Protein AF-A0AAV4RVF7-F1 (afdb_monomer)

Nearest PDB structures (foldseek):
  4u7m-assembly1_A  TM=8.061E-01  e=1.085E-16  Homo sapiens
  2v5t-assembly1_A  TM=8.898E-01  e=2.493E-14  Homo sapiens
  3b43-assembly1_A  TM=7.947E-01  e=1.188E-13  Oryctolagus cuniculus
  2rik-assembly1_A  TM=6.953E-01  e=3.092E-14  Oryctolagus cuniculus
  2rjm-assembly1_A  TM=6.871E-01  e=1.066E-13  Oryctolagus cuniculus

InterPro domains:
  IPR003598 Immunoglobulin subtype 2 [SM00408] (1-68)
  IPR003598 Immunoglobulin subtype 2 [SM00408] (95-160)
  IPR003599 Immunoglobulin domain subtype [SM00409] (1-79)
  IPR003599 Immunoglobulin domain subtype [SM00409] (89-171)
  IPR007110 Immunoglobulin-like domain [PS50835] (1-77)
  IPR007110 Immunoglobulin-like domain [PS50835] (82-169)
  IPR013098 Immunoglobulin I-set [PF07679] (7-74)
  IPR013098 Immunoglobulin I-set [PF07679] (88-170)
  IPR013783 Immunoglobulin-like fold [G3DSA:2.60.40.10] (1-76)
  IPR013783 Immunoglobulin-like fold [G3DSA:2.60.40.10] (77-172)
  IPR036179 Immunoglobulin-like domain superfamily [SSF48726] (5-83)
  IPR036179 Immunoglobulin-like domain superfamily [SSF48726] (80-171)

pLDDT: mean 94.03, std 5.1, range [58.5, 98.31]

Organism: Caerostris extrusa (NCBI:txid172846)

Structure (mmCIF, N/CA/C/O backbone):
data_AF-A0AAV4RVF7-F1
#
_entry.id   AF-A0AAV4RVF7-F1
#
loop_
_atom_site.group_PDB
_atom_site.id
_atom_site.type_symbol
_atom_site.label_atom_id
_atom_site.label_alt_id
_atom_site.label_comp_id
_atom_site.label_asym_id
_atom_site.label_entity_id
_atom_site.label_seq_id
_atom_site.pdbx_PDB_ins_code
_atom_site.Cartn_x
_atom_site.Cartn_y
_atom_site.Cartn_z
_atom_site.occupancy
_atom_site.B_iso_or_equiv
_atom_site.auth_seq_id
_atom_site.auth_comp_id
_atom_site.auth_asym_id
_atom_site.auth_atom_id
_atom_site.pdbx_PDB_model_num
ATOM 1 N N . MET A 1 1 ? 1.299 -3.721 -6.403 1.00 89.19 1 MET A N 1
ATOM 2 C CA . MET A 1 1 ? 0.971 -4.217 -5.053 1.00 89.19 1 MET A CA 1
ATOM 3 C C . MET A 1 1 ? 2.237 -4.761 -4.432 1.00 89.19 1 MET A C 1
ATOM 5 O O . MET A 1 1 ? 3.053 -5.315 -5.161 1.00 89.19 1 MET A O 1
ATOM 9 N N . GLU A 1 2 ? 2.414 -4.567 -3.134 1.00 92.75 2 GLU A N 1
ATOM 10 C CA . GLU A 1 2 ? 3.537 -5.105 -2.368 1.00 92.75 2 GLU A CA 1
ATOM 11 C C . GLU A 1 2 ? 3.635 -6.631 -2.501 1.00 92.75 2 GLU A C 1
ATOM 13 O O . GLU A 1 2 ? 2.628 -7.317 -2.646 1.00 92.75 2 GLU A O 1
ATOM 18 N N . ASN A 1 3 ? 4.855 -7.162 -2.498 1.00 91.94 3 ASN A N 1
ATOM 19 C CA . ASN A 1 3 ? 5.214 -8.570 -2.688 1.00 91.94 3 ASN A CA 1
ATOM 20 C C . ASN A 1 3 ? 4.869 -9.178 -4.060 1.00 91.94 3 ASN A C 1
ATOM 22 O O . ASN A 1 3 ? 5.344 -10.273 -4.364 1.00 91.94 3 ASN A O 1
ATOM 26 N N . PHE A 1 4 ? 4.137 -8.465 -4.924 1.00 93.25 4 PHE A N 1
ATOM 27 C CA . PHE A 1 4 ? 3.866 -8.879 -6.302 1.00 93.25 4 PHE A CA 1
ATOM 28 C C . PHE A 1 4 ? 4.920 -8.347 -7.280 1.00 93.25 4 PHE A C 1
ATOM 30 O O . PHE A 1 4 ? 5.458 -7.254 -7.074 1.00 93.25 4 PHE A O 1
ATOM 37 N N . PRO A 1 5 ? 5.203 -9.075 -8.372 1.00 95.81 5 PRO A N 1
ATOM 38 C CA . PRO A 1 5 ? 6.102 -8.582 -9.395 1.00 95.81 5 PRO A CA 1
ATOM 39 C C . PRO A 1 5 ? 5.462 -7.467 -10.227 1.00 95.81 5 PRO A C 1
ATOM 41 O O . PRO A 1 5 ? 4.249 -7.448 -10.446 1.00 95.81 5 PRO A O 1
ATOM 44 N N . PHE A 1 6 ? 6.290 -6.574 -10.769 1.00 96.62 6 PHE A N 1
ATOM 45 C CA . PHE A 1 6 ? 5.878 -5.660 -11.836 1.00 96.62 6 PHE A CA 1
ATOM 46 C C . PHE A 1 6 ? 6.917 -5.604 -12.952 1.00 96.62 6 PHE A C 1
ATOM 48 O O . PHE A 1 6 ? 8.107 -5.844 -12.742 1.00 96.62 6 PHE A O 1
ATOM 55 N N . VAL A 1 7 ? 6.445 -5.282 -14.156 1.00 97.44 7 VAL A N 1
ATOM 56 C CA . VAL A 1 7 ? 7.244 -5.301 -15.382 1.00 97.44 7 VAL A CA 1
ATOM 57 C C . VAL A 1 7 ? 7.108 -3.973 -16.105 1.00 97.44 7 VAL A C 1
ATOM 59 O O . VAL A 1 7 ? 5.997 -3.513 -16.363 1.00 97.44 7 VAL A O 1
ATOM 62 N N . LEU A 1 8 ? 8.244 -3.404 -16.496 1.00 98.00 8 LEU A N 1
ATOM 63 C CA . LEU A 1 8 ? 8.335 -2.223 -17.342 1.00 98.00 8 LEU A CA 1
ATOM 64 C C . LEU A 1 8 ? 8.965 -2.60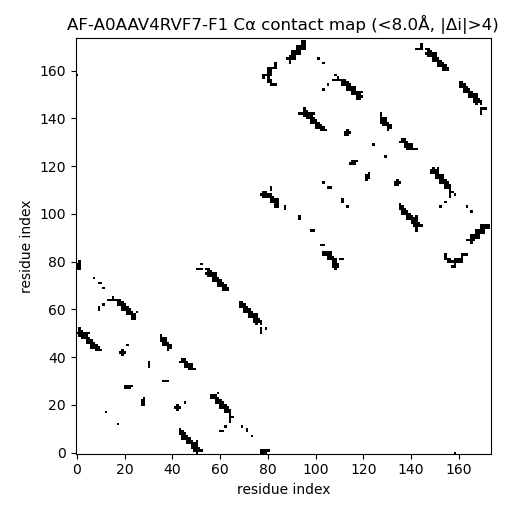2 -18.679 1.00 98.00 8 LEU A C 1
ATOM 66 O O . LEU A 1 8 ? 9.977 -3.305 -18.735 1.00 98.00 8 LEU A O 1
ATOM 70 N N . ILE A 1 9 ? 8.359 -2.125 -19.764 1.00 97.88 9 ILE A N 1
ATOM 71 C CA . ILE A 1 9 ? 8.803 -2.404 -21.130 1.00 97.88 9 ILE A CA 1
ATOM 72 C C . ILE A 1 9 ? 9.187 -1.085 -21.784 1.00 97.88 9 ILE A C 1
ATOM 74 O O . ILE A 1 9 ? 8.350 -0.197 -21.944 1.00 97.88 9 ILE A O 1
ATOM 78 N N . CYS A 1 10 ? 10.449 -0.965 -22.186 1.00 97.12 10 CYS A N 1
ATOM 79 C CA . CYS A 1 10 ? 10.918 0.183 -22.941 1.00 97.12 10 CYS A CA 1
ATOM 80 C C . CYS A 1 10 ? 10.391 0.105 -24.387 1.00 97.12 10 CYS A C 1
ATOM 82 O O . CYS A 1 10 ? 10.733 -0.838 -25.103 1.00 97.12 10 CYS A O 1
ATOM 84 N N . PRO A 1 11 ? 9.576 1.071 -24.852 1.00 96.69 11 PRO A N 1
ATOM 85 C CA . PRO A 1 11 ? 8.836 0.936 -26.110 1.00 96.69 11 PRO A CA 1
ATOM 86 C C . PRO A 1 11 ? 9.676 1.239 -27.360 1.00 96.69 11 PRO A C 1
ATOM 88 O O . PRO A 1 11 ? 9.184 1.129 -28.481 1.00 96.69 11 PRO A O 1
ATOM 91 N N . PHE A 1 12 ? 10.929 1.667 -27.196 1.00 95.94 12 PHE A N 1
ATOM 92 C CA . PHE A 1 12 ? 11.737 2.150 -28.310 1.00 95.94 12 PHE A CA 1
ATOM 93 C C . PHE A 1 12 ? 12.342 1.016 -29.139 1.00 95.94 12 PHE A C 1
ATOM 95 O O . PHE A 1 12 ? 12.794 -0.012 -28.630 1.00 95.94 12 PHE A O 1
ATOM 102 N N . SER A 1 13 ? 12.395 1.251 -30.446 1.00 92.12 13 SER A N 1
ATOM 103 C CA . SER A 1 13 ? 13.122 0.440 -31.419 1.00 92.12 13 SER A CA 1
ATOM 104 C C . SER A 1 13 ? 13.816 1.387 -32.396 1.00 92.12 13 SER A C 1
ATOM 106 O O . SER A 1 13 ? 13.211 2.365 -32.825 1.00 92.12 13 SER A O 1
ATOM 108 N N . ALA A 1 14 ? 15.082 1.124 -32.715 1.00 90.69 14 ALA A N 1
ATOM 109 C CA . ALA A 1 14 ? 15.885 1.953 -33.612 1.00 90.69 14 ALA A CA 1
ATOM 110 C C . ALA A 1 14 ? 16.908 1.093 -34.371 1.00 90.69 14 ALA A C 1
ATOM 112 O O . ALA A 1 14 ? 17.213 -0.023 -33.944 1.00 90.69 14 ALA A O 1
ATOM 113 N N . TYR A 1 15 ? 17.426 1.622 -35.483 1.00 90.94 15 TYR A N 1
ATOM 114 C CA . TYR A 1 15 ? 18.530 1.034 -36.244 1.00 90.94 15 TYR A CA 1
ATOM 115 C C . TYR A 1 15 ? 19.723 2.009 -36.284 1.00 90.94 15 TYR A C 1
ATOM 117 O O . TYR A 1 15 ? 19.497 3.189 -36.562 1.00 90.94 15 TYR A O 1
ATOM 125 N N . PRO A 1 16 ? 20.964 1.550 -36.034 1.00 94.12 16 PRO A N 1
ATOM 126 C CA . PRO A 1 16 ? 21.324 0.245 -35.467 1.00 94.12 16 PRO A CA 1
ATOM 127 C C . PRO A 1 16 ? 20.682 0.006 -34.094 1.00 94.12 16 PRO A C 1
ATOM 129 O O . PRO A 1 16 ? 20.262 0.964 -33.438 1.00 94.12 16 PRO A O 1
ATOM 132 N N . THR A 1 17 ? 20.585 -1.261 -33.675 1.00 92.31 17 THR A N 1
ATOM 133 C CA . THR A 1 17 ? 19.950 -1.648 -32.405 1.00 92.31 17 THR A CA 1
ATOM 134 C C . THR A 1 17 ? 20.506 -0.809 -31.251 1.00 92.31 17 THR A C 1
ATOM 136 O O . THR A 1 17 ? 21.719 -0.829 -31.027 1.00 92.31 17 THR A O 1
ATOM 139 N N . PRO A 1 18 ? 19.659 -0.061 -30.522 1.00 95.50 18 PRO A N 1
ATOM 140 C CA . PRO A 1 18 ? 20.133 0.798 -29.453 1.00 95.50 18 PRO A CA 1
ATOM 141 C C . PRO A 1 18 ? 20.530 -0.015 -28.224 1.00 95.50 18 PRO A C 1
ATOM 143 O O . PRO A 1 18 ? 20.007 -1.102 -27.975 1.00 95.50 18 PRO A O 1
ATOM 146 N N . GLN A 1 19 ? 21.424 0.555 -27.424 1.00 95.69 19 GLN A N 1
ATOM 147 C CA . GLN A 1 19 ? 21.682 0.091 -26.068 1.00 95.69 19 GLN A CA 1
ATOM 148 C C . GLN A 1 19 ? 20.623 0.658 -25.123 1.00 95.69 19 GLN A C 1
ATOM 150 O O . GLN A 1 19 ? 20.263 1.835 -25.222 1.00 95.69 19 GLN A O 1
ATOM 155 N N . PHE A 1 20 ? 20.137 -0.184 -24.212 1.00 96.50 20 PHE A N 1
ATOM 156 C CA . PHE A 1 20 ? 19.137 0.189 -23.218 1.00 96.50 20 PHE A CA 1
ATOM 157 C C . PHE A 1 20 ? 19.768 0.359 -21.841 1.00 96.50 20 PHE A C 1
ATOM 159 O O . PHE A 1 20 ? 20.473 -0.526 -21.358 1.00 96.50 20 PHE A O 1
ATOM 166 N N . THR A 1 21 ? 19.443 1.472 -21.191 1.00 96.38 21 THR A N 1
ATOM 167 C CA . THR A 1 21 ? 19.839 1.771 -19.813 1.00 96.38 21 THR A CA 1
ATOM 168 C C . THR A 1 21 ? 18.599 2.101 -19.000 1.00 96.38 21 THR A C 1
ATOM 170 O O . THR A 1 21 ? 17.755 2.881 -19.440 1.00 96.38 21 THR A O 1
ATOM 173 N N . TRP A 1 22 ? 18.501 1.541 -17.797 1.00 97.56 22 TRP A N 1
ATOM 174 C CA . TRP A 1 22 ? 17.448 1.868 -16.841 1.00 97.56 22 TRP A CA 1
ATOM 175 C C . TRP A 1 22 ? 17.993 2.731 -15.710 1.00 97.56 22 TRP A C 1
ATOM 177 O O . TRP A 1 22 ? 19.096 2.502 -15.213 1.00 97.56 22 TRP A O 1
ATOM 187 N N . MET A 1 23 ? 17.200 3.707 -15.282 1.00 97.06 23 MET A N 1
ATOM 188 C CA . MET A 1 23 ? 17.470 4.530 -14.107 1.00 97.06 23 MET A CA 1
ATOM 189 C C . MET A 1 23 ? 16.285 4.483 -13.145 1.00 97.06 23 MET A C 1
ATOM 191 O O . MET A 1 23 ? 15.145 4.397 -13.598 1.00 97.06 23 MET A O 1
ATOM 195 N N . LYS A 1 24 ? 16.554 4.595 -11.843 1.00 95.88 24 LYS A N 1
ATOM 196 C CA . LYS A 1 24 ? 15.571 4.856 -10.783 1.00 95.88 24 LYS A CA 1
ATOM 197 C C . LYS A 1 24 ? 15.972 6.142 -10.082 1.00 95.88 24 LYS A C 1
ATOM 199 O O . LYS A 1 24 ? 17.119 6.265 -9.663 1.00 95.88 24 LYS A O 1
ATOM 204 N N . GLU A 1 25 ? 15.058 7.104 -10.003 1.00 95.94 25 GLU A N 1
ATOM 205 C CA . GLU A 1 25 ? 15.316 8.417 -9.386 1.00 95.94 25 GLU A CA 1
ATOM 206 C C . GLU A 1 25 ? 16.597 9.097 -9.913 1.00 95.94 25 GLU A C 1
ATOM 208 O O . GLU A 1 25 ? 17.400 9.662 -9.175 1.00 95.94 25 GLU A O 1
ATOM 213 N N . GLY A 1 26 ? 16.827 8.986 -11.226 1.00 95.00 26 GLY A N 1
ATOM 214 C CA . GLY A 1 26 ? 17.995 9.562 -11.902 1.00 95.00 26 GLY A CA 1
ATOM 215 C C . GLY A 1 26 ? 19.312 8.797 -11.717 1.00 95.00 26 GLY A C 1
ATOM 216 O O . GLY A 1 26 ? 20.295 9.145 -12.367 1.00 95.00 26 GLY A O 1
ATOM 217 N N . GLN A 1 27 ? 19.346 7.743 -10.899 1.00 94.88 27 GLN A N 1
ATOM 218 C CA . GLN A 1 27 ? 20.520 6.887 -10.728 1.00 94.88 27 GLN A CA 1
ATOM 219 C C . GLN A 1 27 ? 20.417 5.642 -11.605 1.00 94.88 27 GLN A C 1
ATOM 221 O O . GLN A 1 27 ? 19.356 5.025 -11.698 1.00 94.88 27 GLN A O 1
ATOM 226 N N . ILE A 1 28 ? 21.520 5.253 -12.248 1.00 93.75 28 ILE A N 1
ATOM 227 C CA . ILE A 1 28 ? 21.562 4.044 -13.079 1.00 93.75 28 ILE A CA 1
ATOM 228 C C . ILE A 1 28 ? 21.276 2.822 -12.204 1.00 93.75 28 ILE A C 1
ATOM 230 O O . ILE A 1 28 ? 21.954 2.583 -11.205 1.00 93.75 28 ILE A O 1
ATOM 234 N N . LEU A 1 29 ? 20.287 2.028 -12.609 1.00 92.06 29 LEU A N 1
ATOM 235 C CA . LEU A 1 29 ? 19.967 0.771 -11.951 1.00 92.06 29 LEU A CA 1
ATOM 236 C C . LEU A 1 29 ? 21.003 -0.281 -12.327 1.00 92.06 29 LEU A C 1
ATOM 238 O O . LEU A 1 29 ? 21.070 -0.731 -13.471 1.00 92.06 29 LEU A O 1
ATOM 242 N N . ASN A 1 30 ? 21.785 -0.712 -11.343 1.00 86.56 30 ASN A N 1
ATOM 243 C CA . ASN A 1 30 ? 22.696 -1.830 -11.508 1.00 86.56 30 ASN A CA 1
ATOM 244 C C . ASN A 1 30 ? 22.008 -3.137 -11.083 1.00 86.56 30 ASN A C 1
ATOM 246 O O . ASN A 1 30 ? 22.004 -3.508 -9.910 1.00 86.56 30 ASN A O 1
ATOM 250 N N . ALA A 1 31 ? 21.428 -3.845 -12.054 1.00 83.69 31 ALA A N 1
ATOM 251 C CA . ALA A 1 31 ? 20.754 -5.122 -11.812 1.00 83.69 31 ALA A CA 1
ATOM 252 C C . ALA A 1 31 ? 21.705 -6.243 -11.340 1.00 83.69 31 ALA A C 1
ATOM 254 O O . ALA A 1 31 ? 21.242 -7.225 -10.778 1.00 83.69 31 ALA A O 1
ATOM 255 N N . ALA A 1 32 ? 23.028 -6.110 -11.513 1.00 81.56 32 ALA A N 1
ATOM 256 C CA . ALA A 1 32 ? 23.980 -7.124 -11.047 1.00 81.56 32 ALA A CA 1
ATOM 257 C C . ALA A 1 32 ? 24.131 -7.150 -9.515 1.00 81.56 32 ALA A C 1
ATOM 259 O O . ALA A 1 32 ? 24.515 -8.173 -8.956 1.00 81.56 32 ALA A O 1
ATOM 260 N N . ILE A 1 33 ? 23.838 -6.033 -8.843 1.00 84.06 33 ILE A N 1
ATOM 261 C CA . ILE A 1 33 ? 23.924 -5.906 -7.379 1.00 84.06 33 ILE A CA 1
ATOM 262 C C . ILE A 1 33 ? 22.551 -5.854 -6.706 1.00 84.06 33 ILE A C 1
ATOM 264 O O . ILE A 1 33 ? 22.474 -5.944 -5.485 1.00 84.06 33 ILE A O 1
ATOM 268 N N . ASN A 1 34 ? 21.472 -5.702 -7.480 1.00 84.31 34 ASN A N 1
ATOM 269 C CA . ASN A 1 34 ? 20.113 -5.697 -6.957 1.00 84.31 34 ASN A CA 1
ATOM 270 C C . ASN A 1 34 ? 19.445 -7.061 -7.223 1.00 84.31 34 ASN A C 1
ATOM 272 O O . ASN A 1 34 ? 19.024 -7.310 -8.352 1.00 84.31 34 ASN A O 1
ATOM 276 N N . PRO A 1 35 ? 19.302 -7.934 -6.207 1.00 86.69 35 PRO A N 1
ATOM 277 C CA . PRO A 1 35 ? 18.774 -9.287 -6.394 1.00 86.69 35 PRO A CA 1
ATOM 278 C C . PRO A 1 35 ? 17.288 -9.324 -6.789 1.00 86.69 35 PRO A C 1
ATOM 280 O O . PRO A 1 35 ? 16.806 -10.348 -7.278 1.00 86.69 35 PRO A O 1
ATOM 283 N N . TYR A 1 36 ? 16.554 -8.225 -6.595 1.00 89.38 36 TYR A N 1
ATOM 284 C CA . TYR A 1 36 ? 15.123 -8.136 -6.883 1.00 89.38 36 TYR A CA 1
ATOM 285 C C . TYR A 1 36 ? 14.822 -7.693 -8.315 1.00 89.38 36 TYR A C 1
ATOM 287 O O . TYR A 1 36 ? 13.699 -7.900 -8.781 1.00 89.38 36 TYR A O 1
ATOM 295 N N . VAL A 1 37 ? 15.804 -7.109 -9.010 1.00 93.69 37 VAL A N 1
ATOM 296 C CA . VAL A 1 37 ? 15.649 -6.541 -10.352 1.00 93.69 37 VAL A CA 1
ATOM 297 C C . VAL A 1 37 ? 16.279 -7.465 -11.385 1.00 93.69 37 VAL A C 1
ATOM 299 O O . VAL A 1 37 ? 17.459 -7.791 -11.315 1.00 93.69 37 VAL A O 1
ATOM 302 N N . VAL A 1 38 ? 15.509 -7.840 -12.402 1.00 94.81 38 VAL A N 1
ATOM 303 C CA . VAL A 1 38 ? 15.997 -8.608 -13.547 1.00 94.81 38 VAL A CA 1
ATOM 304 C C . VAL A 1 38 ? 15.759 -7.814 -14.821 1.00 94.81 38 VAL A C 1
ATOM 306 O O . VAL A 1 38 ? 14.650 -7.356 -15.088 1.00 94.81 38 VAL A O 1
ATOM 309 N N . ILE A 1 39 ? 16.810 -7.668 -15.626 1.00 95.69 39 ILE A N 1
ATOM 310 C CA . ILE A 1 39 ? 16.738 -7.024 -16.936 1.00 95.69 39 ILE A CA 1
ATOM 311 C C . ILE A 1 39 ? 16.910 -8.094 -18.016 1.00 95.69 39 ILE A C 1
ATOM 313 O O . ILE A 1 39 ? 17.881 -8.847 -18.011 1.00 95.69 39 ILE A O 1
ATOM 317 N N . THR A 1 40 ? 15.951 -8.172 -18.934 1.00 95.25 40 THR A N 1
ATOM 318 C CA . THR A 1 40 ? 15.894 -9.166 -20.018 1.00 95.25 40 THR A CA 1
ATOM 319 C C . THR A 1 40 ? 15.567 -8.492 -21.354 1.00 95.25 40 THR A C 1
ATOM 321 O O . THR A 1 40 ? 15.530 -7.263 -21.446 1.00 95.25 40 THR A O 1
ATOM 324 N N . ASP A 1 41 ? 15.377 -9.287 -22.412 1.00 94.62 41 ASP A N 1
ATOM 325 C CA . ASP A 1 41 ? 15.024 -8.807 -23.757 1.00 94.62 41 ASP A CA 1
ATOM 326 C C . ASP A 1 41 ? 16.016 -7.759 -24.301 1.00 94.62 41 ASP A C 1
ATOM 328 O O . ASP A 1 41 ? 15.659 -6.652 -24.701 1.00 94.62 41 ASP A O 1
ATOM 332 N N . GLY A 1 42 ? 17.315 -8.065 -24.189 1.00 92.31 42 GLY A N 1
ATOM 333 C CA . GLY A 1 42 ? 18.385 -7.160 -24.625 1.00 92.31 42 GLY A CA 1
ATOM 334 C C . GLY A 1 42 ? 18.410 -5.811 -23.894 1.00 92.31 42 GLY A C 1
ATOM 335 O O . GLY A 1 42 ? 18.949 -4.844 -24.425 1.00 92.31 42 GLY A O 1
ATOM 336 N N . GLY A 1 43 ? 17.808 -5.724 -22.703 1.00 94.25 43 GLY A N 1
ATOM 337 C CA . GLY A 1 43 ? 17.713 -4.495 -21.916 1.00 94.25 43 GLY A CA 1
ATOM 338 C C . GLY A 1 43 ? 16.349 -3.803 -21.975 1.00 94.25 43 GLY A C 1
ATOM 339 O O . GLY A 1 43 ? 16.105 -2.874 -21.206 1.00 94.25 43 GLY A O 1
ATOM 340 N N . LYS A 1 44 ? 15.432 -4.252 -22.842 1.00 95.62 44 LYS A N 1
ATOM 341 C CA . LYS A 1 44 ? 14.111 -3.626 -23.012 1.00 95.62 44 LYS A CA 1
ATOM 342 C C . LYS A 1 44 ? 13.139 -3.914 -21.880 1.00 95.62 44 LYS A C 1
ATOM 344 O O . LYS A 1 44 ? 12.238 -3.108 -21.650 1.00 95.62 44 LYS A O 1
ATOM 349 N N . ARG A 1 45 ? 13.293 -5.045 -21.196 1.00 97.00 45 ARG A N 1
ATOM 350 C CA . ARG A 1 45 ? 12.372 -5.488 -20.151 1.00 97.00 45 ARG A CA 1
ATOM 351 C C . ARG A 1 45 ? 13.048 -5.401 -18.794 1.00 97.00 45 ARG A C 1
ATOM 353 O O . ARG A 1 45 ? 14.039 -6.089 -18.569 1.00 97.00 45 ARG A O 1
ATOM 360 N N . LEU A 1 46 ? 12.481 -4.601 -17.898 1.00 97.44 46 LEU A N 1
ATOM 361 C CA . LEU A 1 46 ? 12.846 -4.563 -16.486 1.00 97.44 46 LEU A CA 1
ATOM 362 C C . LEU A 1 46 ? 11.730 -5.209 -15.674 1.00 97.44 46 LEU A C 1
ATOM 364 O O . LEU A 1 46 ? 10.565 -4.852 -15.822 1.00 97.44 46 LEU A O 1
ATOM 368 N N . GLU A 1 47 ? 12.089 -6.144 -14.810 1.00 97.06 47 GLU A N 1
ATOM 369 C CA . GLU A 1 47 ? 11.166 -6.836 -13.922 1.00 97.06 47 GLU A CA 1
ATOM 370 C C . GLU A 1 47 ? 11.660 -6.742 -12.482 1.00 97.06 47 GLU A C 1
ATOM 372 O O . GLU A 1 47 ? 12.822 -7.032 -12.200 1.00 97.06 47 GLU A O 1
ATOM 377 N N . VAL A 1 48 ? 10.773 -6.346 -11.575 1.00 96.31 48 VAL A N 1
ATOM 378 C CA . VAL A 1 48 ? 10.999 -6.422 -10.129 1.00 96.31 48 VAL A CA 1
ATOM 379 C C . VAL A 1 48 ? 10.171 -7.584 -9.611 1.00 96.31 48 VAL A C 1
ATOM 381 O O . VAL A 1 48 ? 8.959 -7.569 -9.789 1.00 96.31 48 VAL A O 1
ATOM 384 N N . LYS A 1 49 ? 10.804 -8.598 -9.009 1.00 93.50 49 LYS A N 1
ATOM 385 C CA . LYS A 1 49 ? 10.134 -9.862 -8.630 1.00 93.50 49 LYS A CA 1
ATOM 386 C C . LYS A 1 49 ? 9.240 -9.745 -7.397 1.00 93.50 49 LYS A C 1
ATOM 388 O O . LYS A 1 49 ? 8.181 -10.358 -7.341 1.00 93.50 49 LYS A O 1
ATOM 393 N N . HIS A 1 50 ? 9.690 -8.962 -6.422 1.00 92.69 50 HIS A N 1
ATOM 394 C CA . HIS A 1 50 ? 9.013 -8.752 -5.148 1.00 92.69 50 HIS A CA 1
ATOM 395 C C . HIS A 1 50 ? 8.968 -7.253 -4.891 1.00 92.69 50 HIS A C 1
ATOM 397 O O . HIS A 1 50 ? 9.929 -6.672 -4.385 1.00 92.69 50 HIS A O 1
ATOM 403 N N . ALA A 1 51 ? 7.883 -6.600 -5.307 1.00 94.25 51 ALA A N 1
ATOM 404 C CA . ALA A 1 51 ? 7.732 -5.176 -5.061 1.00 94.25 51 ALA A CA 1
ATOM 405 C C . ALA A 1 51 ? 7.722 -4.894 -3.557 1.00 94.25 51 ALA A C 1
ATOM 407 O O . ALA A 1 51 ? 7.118 -5.628 -2.788 1.00 94.25 51 ALA A O 1
ATOM 408 N N . GLN A 1 52 ? 8.388 -3.823 -3.154 1.00 92.38 52 GLN A N 1
ATOM 409 C CA . GLN A 1 52 ? 8.463 -3.333 -1.777 1.00 92.38 52 GLN A CA 1
ATOM 410 C C . GLN A 1 52 ? 8.249 -1.824 -1.842 1.00 92.38 52 GLN A C 1
ATOM 412 O O . GLN A 1 52 ? 8.426 -1.243 -2.917 1.00 92.38 52 GLN A O 1
ATOM 417 N N . ALA A 1 53 ? 7.923 -1.176 -0.725 1.00 90.12 53 ALA A N 1
ATOM 418 C CA . ALA A 1 53 ? 7.743 0.277 -0.696 1.00 90.12 53 ALA A CA 1
ATOM 419 C C . ALA A 1 53 ? 8.947 1.037 -1.299 1.00 90.12 53 ALA A C 1
ATOM 421 O O . ALA A 1 53 ? 8.772 1.976 -2.072 1.00 90.12 53 ALA A O 1
ATOM 422 N N . GLU A 1 54 ? 10.176 0.566 -1.060 1.00 91.75 54 GLU A N 1
ATOM 423 C CA . GLU A 1 54 ? 11.404 1.151 -1.625 1.00 91.75 54 GLU A CA 1
ATOM 424 C C . GLU A 1 54 ? 11.524 1.040 -3.155 1.00 91.75 54 GLU A C 1
ATOM 426 O O . GLU A 1 54 ? 12.272 1.798 -3.777 1.00 91.75 54 GLU A O 1
ATOM 431 N N . HIS A 1 55 ? 10.787 0.121 -3.783 1.00 94.19 55 HIS A N 1
ATOM 432 C CA . HIS A 1 55 ? 10.733 -0.041 -5.235 1.00 94.19 55 HIS A CA 1
ATOM 433 C C . HIS A 1 55 ? 9.775 0.952 -5.908 1.00 94.19 55 HIS A C 1
ATOM 435 O O . HIS A 1 55 ? 9.750 1.019 -7.133 1.00 94.19 55 HIS A O 1
ATOM 441 N N . ALA A 1 56 ? 9.017 1.747 -5.149 1.00 95.56 56 ALA A N 1
ATOM 442 C CA . ALA A 1 56 ? 8.276 2.872 -5.706 1.00 95.56 56 ALA A CA 1
ATOM 443 C C . ALA A 1 56 ? 9.231 3.950 -6.255 1.00 95.56 56 ALA A C 1
ATOM 445 O O . ALA A 1 56 ? 10.414 4.027 -5.893 1.00 95.56 56 ALA A O 1
ATOM 446 N N . GLY A 1 57 ? 8.704 4.782 -7.148 1.00 96.38 57 GLY A N 1
ATOM 447 C CA . GLY A 1 57 ? 9.399 5.935 -7.704 1.00 96.38 57 GLY A CA 1
ATOM 448 C C . GLY A 1 57 ? 9.404 5.986 -9.226 1.00 96.38 57 GLY A C 1
ATOM 449 O O . GLY A 1 57 ? 8.711 5.243 -9.928 1.00 96.38 57 GLY A O 1
ATOM 450 N N . LYS A 1 58 ? 10.204 6.911 -9.747 1.00 98.25 58 LYS A N 1
ATOM 451 C CA . LYS A 1 58 ? 10.365 7.166 -11.171 1.00 98.25 58 LYS A CA 1
ATOM 452 C C . LYS A 1 58 ? 11.433 6.258 -11.771 1.00 98.25 58 LYS A C 1
ATOM 454 O O . LYS A 1 58 ? 12.619 6.377 -11.459 1.00 98.25 58 LYS A O 1
ATOM 459 N N . TYR A 1 59 ? 11.010 5.413 -12.703 1.00 97.94 59 TYR A N 1
ATOM 460 C CA . TYR A 1 59 ? 11.883 4.614 -13.551 1.00 97.94 59 TYR A CA 1
ATOM 461 C C . TYR A 1 59 ? 11.990 5.262 -14.927 1.00 97.94 59 TYR A C 1
ATOM 463 O O . TYR A 1 59 ? 10.979 5.597 -15.537 1.00 97.94 59 TYR A O 1
ATOM 471 N N . THR A 1 60 ? 13.200 5.399 -15.452 1.00 98.31 60 THR A N 1
ATOM 472 C CA . THR A 1 60 ? 13.430 5.928 -16.800 1.00 98.31 60 THR A CA 1
ATOM 473 C C . THR A 1 60 ? 14.162 4.886 -17.626 1.00 98.31 60 THR A C 1
ATOM 475 O O . THR A 1 60 ? 15.265 4.481 -17.258 1.00 98.31 60 THR A O 1
ATOM 478 N N . CYS A 1 61 ? 13.582 4.479 -18.755 1.00 97.94 61 CYS A N 1
ATOM 479 C CA . CYS A 1 61 ? 14.323 3.736 -19.768 1.00 97.94 61 CYS A CA 1
ATOM 480 C C . CYS A 1 61 ? 14.925 4.708 -20.780 1.00 97.94 61 CYS A C 1
ATOM 482 O O . CYS A 1 61 ? 14.257 5.638 -21.239 1.00 97.94 61 CYS A O 1
ATOM 484 N N . ILE A 1 62 ? 16.187 4.489 -21.124 1.00 97.31 62 ILE A N 1
ATOM 485 C CA . ILE A 1 62 ? 16.930 5.243 -22.127 1.00 97.31 62 ILE A CA 1
ATOM 486 C C . ILE A 1 62 ? 17.341 4.267 -23.221 1.00 97.31 62 ILE A C 1
ATOM 488 O O . ILE A 1 62 ? 17.960 3.250 -22.925 1.00 97.31 62 ILE A O 1
ATOM 492 N N . ALA A 1 63 ? 17.024 4.587 -24.472 1.00 97.81 63 ALA A N 1
ATOM 493 C CA . ALA A 1 63 ? 17.505 3.878 -25.650 1.00 97.81 63 ALA A CA 1
ATOM 494 C C . ALA A 1 63 ? 18.466 4.789 -26.415 1.00 97.81 63 ALA A C 1
ATOM 496 O O . ALA A 1 63 ? 18.072 5.892 -26.800 1.00 97.81 63 ALA A O 1
ATOM 497 N N . LYS A 1 64 ? 19.709 4.348 -26.635 1.00 96.88 64 LYS A N 1
ATOM 498 C CA . LYS A 1 64 ? 20.751 5.153 -27.286 1.00 96.88 64 LYS A CA 1
ATOM 499 C C . LYS A 1 64 ? 21.466 4.394 -28.399 1.00 96.88 64 LYS A C 1
ATOM 501 O O . LYS A 1 64 ? 21.895 3.261 -28.197 1.00 96.88 64 LYS A O 1
ATOM 506 N N . ASN A 1 65 ? 21.637 5.037 -29.549 1.00 95.56 65 ASN A N 1
ATOM 507 C CA . ASN A 1 65 ? 22.500 4.586 -30.641 1.00 95.56 65 ASN A CA 1
ATOM 508 C C . ASN A 1 65 ? 23.218 5.785 -31.296 1.00 95.56 65 ASN A C 1
ATOM 510 O O . ASN A 1 65 ? 23.176 6.902 -30.784 1.00 95.56 65 ASN A O 1
ATOM 514 N N . GLU A 1 66 ? 23.893 5.555 -32.422 1.00 97.19 66 GLU A N 1
ATOM 515 C CA . GLU A 1 66 ? 24.594 6.605 -33.180 1.00 97.19 66 GLU A CA 1
ATOM 516 C C . GLU A 1 66 ? 23.667 7.686 -33.759 1.00 97.19 66 GLU A C 1
ATOM 518 O O . GLU A 1 66 ? 24.102 8.815 -33.967 1.00 97.19 66 GLU A O 1
ATOM 523 N N . ALA A 1 67 ? 22.390 7.364 -33.985 1.00 93.75 67 ALA A N 1
ATOM 524 C CA . ALA A 1 67 ? 21.404 8.307 -34.502 1.00 93.75 67 ALA A CA 1
ATOM 525 C C . ALA A 1 67 ? 20.832 9.220 -33.405 1.00 93.75 67 ALA A C 1
ATOM 527 O O . ALA A 1 67 ? 20.300 10.287 -33.711 1.00 93.75 67 ALA A O 1
ATOM 528 N N . GLY A 1 68 ? 20.934 8.824 -32.133 1.00 95.38 68 GLY A N 1
ATOM 529 C CA . GLY A 1 68 ? 20.499 9.650 -31.015 1.00 95.38 68 GLY A CA 1
ATOM 530 C C . GLY A 1 68 ? 20.075 8.861 -29.784 1.00 95.38 68 GLY A C 1
ATOM 531 O O . GLY A 1 68 ? 20.471 7.718 -29.556 1.00 95.38 68 GLY A O 1
ATOM 532 N N . GLU A 1 69 ? 19.264 9.516 -28.957 1.00 97.12 69 GLU A N 1
ATOM 533 C CA . GLU A 1 69 ? 18.820 9.013 -27.664 1.00 97.12 69 GLU A CA 1
ATOM 534 C C . GLU A 1 69 ? 17.329 9.308 -27.461 1.00 97.12 69 GLU A C 1
ATOM 536 O O . GLU A 1 69 ? 16.844 10.387 -27.794 1.00 97.12 69 GLU A O 1
ATOM 541 N N . SER A 1 70 ? 16.588 8.348 -26.913 1.00 97.00 70 SER A N 1
ATOM 542 C CA . SER A 1 70 ? 15.179 8.497 -26.536 1.00 97.00 70 SER A CA 1
ATOM 543 C C . SER A 1 70 ? 14.957 8.006 -25.116 1.00 97.00 70 SER A C 1
ATOM 545 O O . SER A 1 70 ? 15.633 7.086 -24.656 1.00 97.00 70 SER A O 1
ATOM 547 N N . ARG A 1 71 ? 14.012 8.631 -24.408 1.00 97.69 71 ARG A N 1
ATOM 548 C CA . ARG A 1 71 ? 13.744 8.357 -22.993 1.00 97.69 71 ARG A CA 1
ATOM 549 C C . ARG A 1 71 ? 12.253 8.197 -22.732 1.00 97.69 71 ARG A C 1
ATOM 551 O O . ARG A 1 71 ? 11.447 8.931 -23.302 1.00 97.69 71 ARG A O 1
ATOM 558 N N . LYS A 1 72 ? 11.888 7.256 -21.861 1.00 97.81 72 LYS A N 1
ATOM 559 C CA . LYS A 1 72 ? 10.515 7.065 -21.381 1.00 97.81 72 LYS A CA 1
ATOM 560 C C . LYS A 1 72 ? 10.525 6.911 -19.872 1.00 97.81 72 LYS A C 1
ATOM 562 O O . LYS A 1 72 ? 11.243 6.070 -19.339 1.00 97.81 72 LYS A O 1
ATOM 567 N N . ASP A 1 73 ? 9.681 7.703 -19.229 1.00 98.31 73 ASP A N 1
ATOM 568 C CA . ASP A 1 73 ? 9.465 7.664 -17.793 1.00 98.31 73 ASP A CA 1
ATOM 569 C C . ASP A 1 73 ? 8.251 6.798 -17.440 1.00 98.31 73 ASP A C 1
ATOM 571 O O . ASP A 1 73 ? 7.222 6.829 -18.125 1.00 98.31 73 ASP A O 1
ATOM 575 N N . PHE A 1 74 ? 8.386 6.063 -16.341 1.00 98.25 74 PHE A N 1
ATOM 576 C CA . PHE A 1 74 ? 7.363 5.276 -15.670 1.00 98.25 74 PHE A CA 1
ATOM 577 C C . PHE A 1 74 ? 7.315 5.735 -14.214 1.00 98.25 74 PHE A C 1
ATOM 579 O O . PHE A 1 74 ? 8.348 5.790 -13.550 1.00 98.25 74 PHE A O 1
ATOM 586 N N . LEU A 1 75 ? 6.129 6.074 -13.720 1.00 97.69 75 LEU A N 1
ATOM 587 C CA . LEU A 1 75 ? 5.913 6.400 -12.314 1.00 97.69 75 LEU A CA 1
ATOM 588 C C . LEU A 1 75 ? 5.274 5.186 -11.657 1.00 97.69 75 LEU A C 1
ATOM 590 O O . LEU A 1 75 ? 4.185 4.779 -12.058 1.00 97.69 75 LEU A O 1
ATOM 594 N N . ILE A 1 76 ? 5.986 4.585 -10.710 1.00 97.12 76 ILE A N 1
ATOM 595 C CA . ILE A 1 76 ? 5.561 3.367 -10.031 1.00 97.12 76 ILE A CA 1
ATOM 596 C C . ILE A 1 76 ? 5.183 3.708 -8.603 1.00 97.12 76 ILE A C 1
ATOM 598 O O . ILE A 1 76 ? 6.002 4.224 -7.847 1.00 97.12 76 ILE A O 1
ATOM 602 N N . ASP A 1 77 ? 3.949 3.377 -8.248 1.00 95.88 77 ASP A N 1
ATOM 603 C CA . ASP A 1 77 ? 3.461 3.399 -6.878 1.00 95.88 77 ASP A CA 1
ATOM 604 C C . ASP A 1 77 ? 3.189 1.963 -6.415 1.00 95.88 77 ASP A C 1
ATOM 606 O O . ASP A 1 77 ? 2.669 1.132 -7.171 1.00 95.88 77 ASP A O 1
ATOM 610 N N . ILE A 1 78 ? 3.588 1.650 -5.184 1.00 96.50 78 ILE A N 1
ATOM 611 C CA . ILE A 1 78 ? 3.448 0.315 -4.606 1.00 96.50 78 ILE A CA 1
ATOM 612 C C . ILE A 1 78 ? 2.345 0.358 -3.562 1.00 96.50 78 ILE A C 1
ATOM 614 O O . ILE A 1 78 ? 2.539 0.830 -2.447 1.00 96.50 78 ILE A O 1
ATOM 618 N N . LEU A 1 79 ? 1.183 -0.168 -3.945 1.00 96.31 79 LEU A N 1
ATOM 619 C CA . LEU A 1 79 ? 0.039 -0.293 -3.048 1.00 96.31 79 LEU A CA 1
ATOM 620 C C . LEU A 1 79 ? 0.330 -1.344 -1.966 1.00 96.31 79 LEU A C 1
ATOM 622 O O . LEU A 1 79 ? 0.709 -2.471 -2.307 1.00 96.31 79 LEU A O 1
ATOM 626 N N . VAL A 1 80 ? 0.134 -0.972 -0.704 1.00 96.00 80 VAL A N 1
ATOM 627 C CA . VA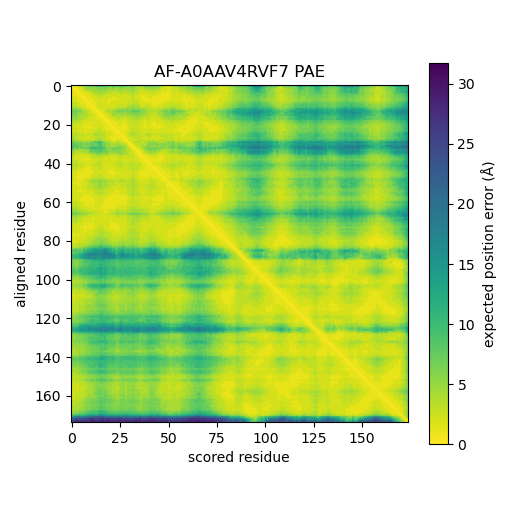L A 1 80 ? 0.382 -1.782 0.498 1.00 96.00 80 VAL A CA 1
ATOM 628 C C . VAL A 1 80 ? -0.958 -1.981 1.212 1.00 96.00 80 VAL A C 1
ATOM 630 O O . VAL A 1 80 ? -1.622 -0.977 1.497 1.00 96.00 80 VAL A O 1
ATOM 633 N N . PRO A 1 81 ? -1.395 -3.226 1.472 1.00 95.62 81 PRO A N 1
ATOM 634 C CA . PRO A 1 81 ? -2.654 -3.482 2.167 1.00 95.62 81 PRO A CA 1
ATOM 635 C C . PRO A 1 81 ? -2.621 -2.937 3.603 1.00 95.62 81 PRO A C 1
ATOM 637 O O . PRO A 1 81 ? -1.537 -2.730 4.153 1.00 95.62 81 PRO A O 1
ATOM 640 N N . PRO A 1 82 ? -3.784 -2.703 4.230 1.00 97.06 82 PRO A N 1
ATOM 641 C CA . PRO A 1 82 ? -3.821 -2.200 5.590 1.00 97.06 82 PRO A CA 1
ATOM 642 C C . PRO A 1 82 ? -3.217 -3.203 6.580 1.00 97.06 82 PRO A C 1
ATOM 644 O O . PRO A 1 82 ? -3.463 -4.403 6.472 1.00 97.06 82 PRO A O 1
ATOM 647 N N . SER A 1 83 ? -2.465 -2.715 7.565 1.00 95.00 83 SER A N 1
ATOM 648 C CA . SER A 1 83 ? -1.960 -3.518 8.684 1.00 95.00 83 SER A CA 1
ATOM 649 C C . SER A 1 83 ? -2.252 -2.810 9.998 1.00 95.00 83 SER A C 1
ATOM 651 O O . SER A 1 83 ? -1.801 -1.679 10.200 1.00 95.00 83 SER A O 1
ATOM 653 N N . MET A 1 84 ? -2.988 -3.486 10.878 1.00 93.38 84 MET A N 1
ATOM 654 C CA . MET A 1 84 ? -3.328 -2.996 12.214 1.00 93.38 84 MET A CA 1
ATOM 655 C C . MET A 1 84 ? -2.129 -3.072 13.157 1.00 93.38 84 MET A C 1
ATOM 657 O O . MET A 1 84 ? -1.301 -3.979 13.049 1.00 93.38 84 MET A O 1
ATOM 661 N N . ASP A 1 85 ? -2.063 -2.141 14.102 1.00 89.50 85 ASP A N 1
ATOM 662 C CA . ASP A 1 85 ? -1.089 -2.184 15.188 1.00 89.50 85 ASP A CA 1
ATOM 663 C C . ASP A 1 85 ? -1.35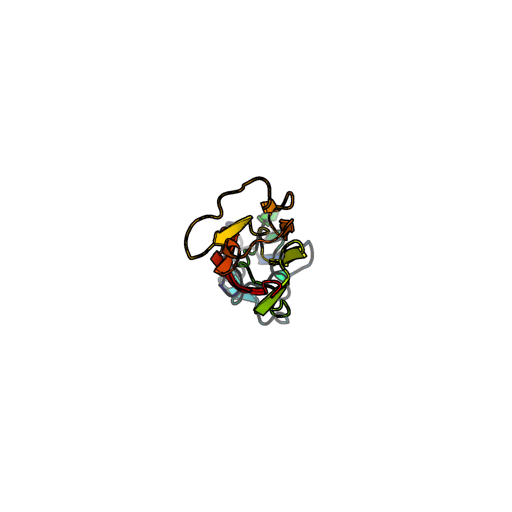4 -3.393 16.113 1.00 89.50 85 ASP A C 1
ATOM 665 O O . ASP A 1 85 ? -2.448 -3.582 16.665 1.00 89.50 85 ASP A O 1
ATOM 669 N N . SER A 1 86 ? -0.345 -4.255 16.259 1.00 80.94 86 SER A N 1
ATOM 670 C CA . SER A 1 86 ? -0.423 -5.467 17.074 1.00 80.94 86 SER A CA 1
ATOM 671 C C . SER A 1 86 ? -0.457 -5.180 18.571 1.00 80.94 86 SER A C 1
ATOM 673 O O . SER A 1 86 ? -1.003 -5.993 19.317 1.00 80.94 86 SER A O 1
ATOM 675 N N . ASP A 1 87 ? 0.077 -4.037 19.002 1.00 82.38 87 ASP A N 1
ATOM 676 C CA . ASP A 1 87 ? 0.290 -3.723 20.417 1.00 82.38 87 ASP A CA 1
ATOM 677 C C . ASP A 1 87 ? -0.978 -3.172 21.094 1.00 82.38 87 ASP A C 1
ATOM 679 O O . ASP A 1 87 ? -1.038 -3.009 22.316 1.00 82.38 87 ASP A O 1
ATOM 683 N N . LEU A 1 88 ? -2.036 -2.936 20.313 1.00 78.00 88 LEU A N 1
ATOM 684 C CA . LEU A 1 88 ? -3.338 -2.511 20.813 1.00 78.00 88 LEU A CA 1
ATOM 685 C C . LEU A 1 88 ? -3.990 -3.605 21.669 1.00 78.00 88 LEU A C 1
ATOM 687 O O . LEU A 1 88 ? -4.218 -4.734 21.213 1.00 78.00 88 LEU A O 1
ATOM 691 N N . THR A 1 89 ? -4.335 -3.230 22.903 1.00 82.75 89 THR A N 1
ATOM 692 C CA . THR A 1 89 ? -5.036 -4.088 23.866 1.00 82.75 89 THR A CA 1
ATOM 693 C C . THR A 1 89 ? -6.436 -4.417 23.352 1.00 82.75 89 THR A C 1
ATOM 695 O O . THR A 1 89 ? -7.205 -3.513 23.045 1.00 82.75 89 THR A O 1
ATOM 698 N N . SER A 1 90 ? -6.770 -5.706 23.266 1.00 87.75 90 SER A N 1
ATOM 699 C CA . SER A 1 90 ? -8.046 -6.188 22.719 1.00 87.75 90 SER A CA 1
ATOM 700 C C . SER A 1 90 ? -9.124 -6.444 23.773 1.00 87.75 90 SER A C 1
ATOM 702 O O . SER A 1 90 ? -10.248 -6.757 23.411 1.00 87.75 90 SER A O 1
ATOM 704 N N . GLN A 1 91 ? -8.808 -6.355 25.066 1.00 93.69 91 GLN A N 1
ATOM 705 C CA . GLN A 1 91 ? -9.769 -6.539 26.157 1.00 93.69 91 GLN A CA 1
ATOM 706 C C . GLN A 1 91 ? -9.723 -5.329 27.077 1.00 93.69 91 GLN A C 1
ATOM 708 O O . GLN A 1 91 ? -8.678 -5.038 27.661 1.00 93.69 91 GLN A O 1
ATOM 713 N N . LEU A 1 92 ? -10.841 -4.621 27.192 1.00 94.44 92 LEU A N 1
ATOM 714 C CA . LEU A 1 92 ? -10.942 -3.407 27.988 1.00 94.44 92 LEU A CA 1
ATOM 715 C C . LEU A 1 92 ? -12.075 -3.541 28.994 1.00 94.44 92 LEU A C 1
ATOM 717 O O . LEU A 1 92 ? -13.181 -3.956 28.661 1.00 94.44 92 LEU A O 1
ATOM 721 N N . THR A 1 93 ? -11.784 -3.141 30.225 1.00 94.56 93 THR A N 1
ATOM 722 C CA . THR A 1 93 ? -12.762 -3.080 31.304 1.00 94.56 93 THR A CA 1
ATOM 723 C C . THR A 1 93 ? -12.881 -1.637 31.760 1.00 94.56 93 THR A C 1
ATOM 725 O O . THR A 1 93 ? -11.876 -0.995 32.076 1.00 94.56 93 THR A O 1
ATOM 728 N N . VAL A 1 94 ? -14.104 -1.122 31.799 1.00 95.12 94 VAL A N 1
ATOM 729 C CA . VAL A 1 94 ? -14.403 0.261 32.185 1.00 95.12 94 VAL A CA 1
ATOM 730 C C . VAL A 1 94 ? -15.564 0.276 33.172 1.00 95.12 94 VAL A C 1
ATOM 732 O O . VAL A 1 94 ? -16.423 -0.595 33.154 1.00 95.12 94 VAL A O 1
ATOM 735 N N . HIS A 1 95 ? -15.580 1.240 34.085 1.00 94.88 95 HIS A N 1
ATOM 736 C CA . HIS A 1 95 ? -16.692 1.401 35.019 1.00 94.88 95 HIS A CA 1
ATOM 737 C C . HIS A 1 95 ? -17.787 2.284 34.422 1.00 94.88 95 HIS A C 1
ATOM 739 O O . HIS A 1 95 ? -17.486 3.221 33.682 1.00 94.88 95 HIS A O 1
ATOM 745 N N . GLU A 1 96 ? -19.037 2.046 34.821 1.00 94.50 96 GLU A N 1
ATOM 746 C CA . GLU A 1 96 ? -20.154 2.920 34.450 1.00 94.50 96 GLU A CA 1
ATOM 747 C C . GLU A 1 96 ? -19.894 4.394 34.809 1.00 94.50 96 GLU A C 1
ATOM 749 O O . GLU A 1 96 ? -19.342 4.711 35.873 1.00 94.50 96 GLU A O 1
ATOM 754 N N . ASN A 1 97 ? -20.368 5.300 33.950 1.00 92.81 97 ASN A N 1
ATOM 755 C CA . ASN A 1 97 ? -20.096 6.745 33.948 1.00 92.81 97 ASN A CA 1
ATOM 756 C C . ASN A 1 97 ? -18.617 7.107 33.697 1.00 92.81 97 ASN A C 1
ATOM 758 O O . ASN A 1 97 ? -18.219 8.262 33.868 1.00 92.81 97 ASN A O 1
ATOM 762 N N . GLY A 1 98 ? -17.785 6.127 33.338 1.00 93.50 98 GLY A N 1
ATOM 763 C CA . GLY A 1 98 ? -16.417 6.344 32.882 1.00 93.50 98 GLY A CA 1
ATOM 764 C C . GLY A 1 98 ? -16.356 6.871 31.447 1.00 93.50 98 GLY A C 1
ATOM 765 O O . GLY A 1 98 ? -17.375 7.161 30.821 1.00 93.50 98 GLY A O 1
ATOM 766 N N . SER A 1 99 ? -15.134 6.976 30.928 1.00 94.62 99 SER A N 1
ATOM 767 C CA . SER A 1 99 ? -14.862 7.183 29.504 1.00 94.62 99 SER A CA 1
ATOM 768 C C . SER A 1 99 ? -13.912 6.090 29.018 1.00 94.62 99 SER A C 1
ATOM 770 O O . SER A 1 99 ? -13.039 5.641 29.770 1.00 94.62 99 SER A O 1
ATOM 772 N N . LEU A 1 100 ? -14.114 5.646 27.783 1.00 95.12 100 LEU A N 1
ATOM 773 C CA . LEU A 1 100 ? -13.338 4.618 27.106 1.00 95.12 100 LEU A CA 1
ATOM 774 C C . LEU A 1 100 ? -12.877 5.155 25.754 1.00 95.12 100 LEU A C 1
ATOM 776 O O . LEU A 1 100 ? -13.671 5.722 25.014 1.00 95.12 100 LEU A O 1
ATOM 780 N N . ILE A 1 101 ? -11.609 4.939 25.410 1.00 95.19 101 ILE A N 1
ATOM 781 C CA . ILE A 1 101 ? -11.078 5.265 24.084 1.00 95.19 101 ILE A CA 1
ATOM 782 C C . ILE A 1 101 ? -10.557 3.981 23.453 1.00 95.19 101 ILE A C 1
ATOM 784 O O . ILE A 1 101 ? -9.638 3.350 23.979 1.00 95.19 101 ILE A O 1
ATOM 788 N N . LEU A 1 102 ? -11.131 3.615 22.312 1.00 95.38 102 LEU A N 1
ATOM 789 C CA . LEU A 1 102 ? -10.639 2.555 21.446 1.00 95.38 102 LEU A CA 1
ATOM 790 C C . LEU A 1 102 ? -9.831 3.191 20.315 1.00 95.38 102 LEU A C 1
ATOM 792 O O . LEU A 1 102 ? -10.284 4.131 19.665 1.00 95.38 102 LEU A O 1
ATOM 796 N N . ASN A 1 103 ? -8.620 2.690 20.088 1.00 94.00 103 ASN A N 1
ATOM 797 C CA . ASN A 1 103 ? -7.724 3.206 19.059 1.00 94.00 103 ASN A CA 1
ATOM 798 C C . ASN A 1 103 ? -7.486 2.130 18.001 1.00 94.00 103 ASN A C 1
ATOM 800 O O . ASN A 1 103 ? -7.065 1.031 18.341 1.00 94.00 103 ASN A O 1
ATOM 804 N N . CYS A 1 104 ? -7.734 2.462 16.738 1.00 93.50 104 CYS A N 1
ATOM 805 C CA . CYS A 1 104 ? -7.574 1.606 15.574 1.00 93.50 104 CYS A CA 1
ATOM 806 C C . CYS A 1 104 ? -6.467 2.124 14.643 1.00 93.50 104 CYS A C 1
ATOM 808 O O . CYS A 1 104 ? -6.688 2.426 13.471 1.00 93.50 104 CYS A O 1
ATOM 810 N N . SER A 1 105 ? -5.249 2.264 15.164 1.00 92.44 105 SER A N 1
ATOM 811 C CA . SER A 1 105 ? -4.100 2.635 14.336 1.00 92.44 105 SER A CA 1
ATOM 812 C C . SER A 1 105 ? -3.830 1.572 13.268 1.00 92.44 105 SER A C 1
ATOM 814 O O . SER A 1 105 ? -3.538 0.415 13.580 1.00 92.44 105 SER A O 1
ATOM 816 N N . ALA A 1 106 ? -3.870 1.990 12.003 1.00 95.25 106 ALA A N 1
ATOM 817 C CA . ALA A 1 106 ? -3.539 1.163 10.852 1.00 95.25 106 ALA A CA 1
ATOM 818 C C . ALA A 1 106 ? -2.505 1.856 9.958 1.00 95.25 106 ALA A C 1
ATOM 820 O O . ALA A 1 106 ? -2.500 3.076 9.792 1.00 95.25 106 ALA A O 1
ATOM 821 N N . THR A 1 107 ? -1.638 1.059 9.346 1.00 95.12 107 THR A N 1
ATOM 822 C CA . THR A 1 107 ? -0.720 1.491 8.283 1.00 95.12 107 THR A CA 1
ATOM 823 C C . THR A 1 107 ? -1.212 0.978 6.933 1.00 95.12 107 THR A C 1
ATOM 825 O O . THR A 1 107 ? -2.048 0.082 6.890 1.00 95.12 107 THR A O 1
ATOM 828 N N . GLY A 1 108 ? -0.726 1.539 5.826 1.00 95.50 108 GLY A N 1
ATOM 829 C CA . GLY A 1 108 ? -1.069 1.097 4.472 1.00 95.50 108 GLY A CA 1
ATOM 830 C C . GLY A 1 108 ? -0.768 2.172 3.428 1.00 95.50 108 GLY A C 1
ATOM 831 O O . GLY A 1 108 ? -0.580 3.340 3.770 1.00 95.50 108 GLY A O 1
ATOM 832 N N . ASN A 1 109 ? -0.725 1.783 2.151 1.00 96.50 109 ASN A N 1
ATOM 833 C CA . ASN A 1 109 ? -0.592 2.710 1.025 1.00 96.50 109 ASN A CA 1
ATOM 834 C C . ASN A 1 109 ? -1.624 2.386 -0.070 1.00 96.50 109 ASN A C 1
ATOM 836 O O . ASN A 1 109 ? -1.529 1.323 -0.689 1.00 96.50 109 ASN A O 1
ATOM 840 N N . PRO A 1 110 ? -2.580 3.282 -0.363 1.00 97.12 110 PRO A N 1
ATOM 841 C CA . PRO A 1 110 ? -2.861 4.541 0.332 1.00 97.12 110 PRO A CA 1
ATOM 842 C C . PRO A 1 110 ? -3.219 4.340 1.810 1.00 97.12 110 PRO A C 1
ATOM 844 O O . PRO A 1 110 ? -3.575 3.228 2.210 1.00 97.12 110 PRO A O 1
ATOM 847 N N . PHE A 1 111 ? -3.135 5.409 2.608 1.00 95.75 111 PHE A N 1
ATOM 848 C CA . PHE A 1 111 ? -3.566 5.364 4.007 1.00 95.75 111 PHE A CA 1
ATOM 849 C C . PHE A 1 111 ? -5.033 4.897 4.084 1.00 95.75 111 PHE A C 1
ATOM 851 O O . PHE A 1 111 ? -5.859 5.411 3.319 1.00 95.75 111 PHE A O 1
ATOM 858 N N . PRO A 1 112 ? -5.359 3.897 4.923 1.00 97.56 112 PRO A N 1
ATOM 859 C CA . PRO A 1 112 ? -6.680 3.287 4.914 1.00 97.56 112 PRO A CA 1
ATOM 860 C C . PRO A 1 112 ? -7.752 4.182 5.538 1.00 97.56 112 PRO A C 1
ATOM 862 O O . PRO A 1 112 ? -7.491 4.940 6.467 1.00 97.56 112 PRO A O 1
ATOM 865 N N . SER A 1 113 ? -8.986 4.044 5.058 1.00 97.31 113 SER A N 1
ATOM 866 C CA . SER A 1 113 ? -10.175 4.563 5.738 1.00 97.31 113 SER A CA 1
ATOM 867 C C . SER A 1 113 ? -10.644 3.576 6.805 1.00 97.31 113 SER A C 1
ATOM 869 O O . SER A 1 113 ? -10.615 2.368 6.551 1.00 97.31 113 SER A O 1
ATOM 871 N N . ILE A 1 114 ? -11.123 4.079 7.944 1.00 97.25 114 ILE A N 1
ATOM 872 C CA . ILE A 1 114 ? -11.588 3.257 9.068 1.00 97.25 114 ILE A CA 1
ATOM 873 C C . ILE A 1 114 ? -13.098 3.387 9.248 1.00 97.25 114 ILE A C 1
ATOM 875 O O . ILE A 1 114 ? -13.653 4.490 9.215 1.00 97.25 114 ILE A O 1
ATOM 879 N N . ILE A 1 115 ? -13.736 2.241 9.475 1.00 97.06 115 ILE A N 1
ATOM 880 C CA . ILE A 1 115 ? -15.114 2.127 9.955 1.00 97.06 115 ILE A CA 1
ATOM 881 C C . ILE A 1 115 ? -15.143 1.323 11.256 1.00 97.06 115 ILE A C 1
ATOM 883 O O . ILE A 1 115 ? -14.253 0.507 11.500 1.00 97.06 115 ILE A O 1
ATOM 887 N N . TRP A 1 116 ? -16.180 1.536 12.061 1.00 97.94 116 TRP A N 1
ATOM 888 C CA . TRP A 1 116 ? -16.401 0.824 13.316 1.00 97.94 116 TRP A CA 1
ATOM 889 C C . TRP A 1 116 ? -17.705 0.042 13.263 1.00 97.94 116 TRP A C 1
ATOM 891 O O . TRP A 1 116 ? -18.724 0.545 12.792 1.00 97.94 116 TRP A O 1
ATOM 901 N N . LEU A 1 117 ? -17.660 -1.179 13.777 1.00 97.81 117 LEU A N 1
ATOM 902 C CA 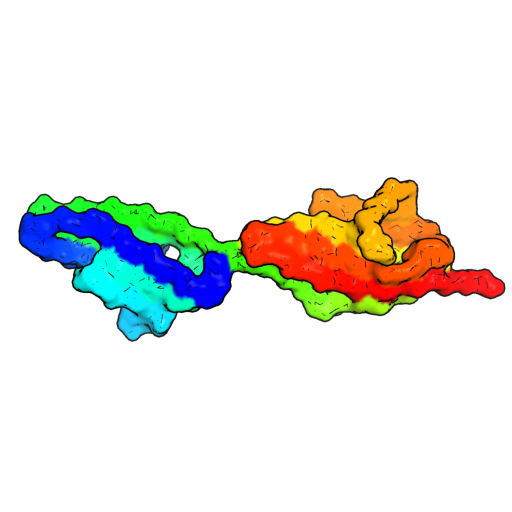. LEU A 1 117 ? -18.810 -2.029 14.016 1.00 97.8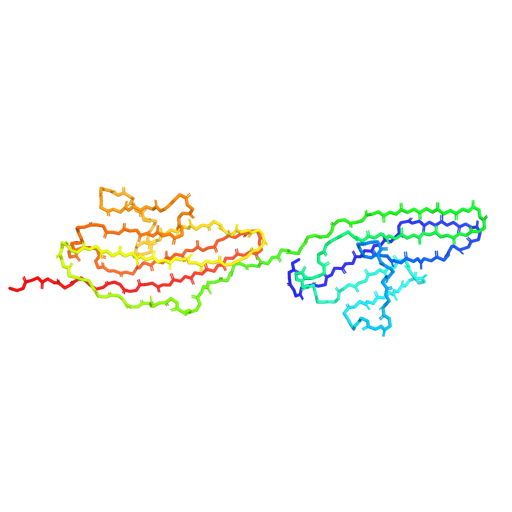1 117 LEU A CA 1
ATOM 903 C C . LEU A 1 117 ? -18.959 -2.265 15.519 1.00 97.81 117 LEU A C 1
ATOM 905 O O . LEU A 1 117 ? -17.956 -2.424 16.217 1.00 97.81 117 LEU A O 1
ATOM 909 N N . LYS A 1 118 ? -20.200 -2.361 15.993 1.00 96.94 118 LYS A N 1
ATOM 910 C CA . LYS A 1 118 ? -20.551 -2.872 17.321 1.00 96.94 118 LYS A CA 1
ATOM 911 C C . LYS A 1 118 ? -21.461 -4.083 17.150 1.00 96.94 118 LYS A C 1
ATOM 913 O O . LYS A 1 118 ? -22.483 -4.013 16.468 1.00 96.94 118 LYS A O 1
ATOM 918 N N . ASP A 1 119 ? -21.048 -5.211 17.717 1.00 96.31 119 ASP A N 1
ATOM 919 C CA . ASP A 1 119 ? -21.765 -6.491 17.673 1.00 96.31 119 ASP A CA 1
ATOM 920 C C . ASP A 1 119 ? -22.191 -6.902 16.248 1.00 96.31 119 ASP A C 1
ATOM 922 O O . ASP A 1 119 ? -23.279 -7.429 16.009 1.00 96.31 119 ASP A O 1
ATOM 926 N N . GLY A 1 120 ? -21.310 -6.633 15.279 1.00 95.00 120 GLY A N 1
ATOM 927 C CA . GLY A 1 120 ? -21.483 -6.984 13.868 1.00 95.00 120 GLY A CA 1
ATOM 928 C C . GLY A 1 120 ? -22.297 -5.995 13.026 1.00 95.00 120 GLY A C 1
ATOM 929 O O . GLY A 1 120 ? -22.390 -6.193 11.816 1.00 95.00 120 GLY A O 1
ATOM 930 N N . ASN A 1 121 ? -22.848 -4.932 13.615 1.00 96.19 121 ASN A N 1
ATOM 931 C CA . ASN A 1 121 ? -23.547 -3.868 12.887 1.00 96.19 121 ASN A CA 1
ATOM 932 C C . ASN A 1 121 ? -22.688 -2.606 12.824 1.00 96.19 121 ASN A C 1
ATOM 934 O O . ASN A 1 121 ? -21.854 -2.391 13.700 1.00 96.19 121 ASN A O 1
ATOM 938 N N . GLU A 1 122 ? -22.885 -1.772 11.802 1.00 94.94 122 GLU A N 1
ATOM 939 C CA . GLU A 1 122 ? -22.222 -0.465 11.730 1.00 94.94 122 GLU A CA 1
ATOM 940 C C . GLU A 1 122 ? -22.547 0.356 12.979 1.00 94.94 122 GLU A C 1
ATOM 942 O O . GLU A 1 122 ? -23.692 0.376 13.433 1.00 94.94 122 GLU A O 1
ATOM 947 N N . LEU A 1 123 ? -21.522 0.973 13.570 1.00 94.00 123 LEU A N 1
ATOM 948 C CA . LEU A 1 123 ? -21.682 1.737 14.796 1.00 94.00 123 LEU A CA 1
ATOM 949 C C . LEU A 1 123 ? -22.591 2.944 14.538 1.00 94.00 123 LEU A C 1
ATOM 951 O O . LEU A 1 123 ? -22.217 3.881 13.829 1.00 94.00 123 LEU A O 1
ATOM 955 N N . GLU A 1 124 ? -23.770 2.938 15.150 1.00 90.31 124 GLU A N 1
ATOM 956 C CA . GLU A 1 124 ? -24.655 4.096 15.158 1.00 90.31 124 GLU A CA 1
ATOM 957 C C . GLU A 1 124 ? -24.114 5.135 16.144 1.00 90.31 124 GLU A C 1
ATOM 959 O O . GLU A 1 124 ? -23.980 4.870 17.337 1.00 90.31 124 GLU A O 1
ATOM 964 N N . LEU A 1 125 ? -23.776 6.322 15.640 1.00 90.19 125 LEU A N 1
ATOM 965 C CA . LEU A 1 125 ? -23.317 7.419 16.487 1.00 90.19 125 LEU A CA 1
ATOM 966 C C . LEU A 1 125 ? -24.504 8.045 17.222 1.00 90.19 125 LEU A C 1
ATOM 968 O O . LEU A 1 125 ? -25.471 8.485 16.595 1.00 90.19 125 LEU A O 1
ATOM 972 N N . ASP A 1 126 ? -24.392 8.142 18.543 1.00 86.38 126 ASP A N 1
ATOM 973 C CA . ASP A 1 126 ? -25.310 8.889 19.399 1.00 86.38 126 ASP A CA 1
ATOM 974 C C . ASP A 1 126 ? -24.560 9.978 20.199 1.00 86.38 126 ASP A C 1
ATOM 976 O O . ASP A 1 126 ? -23.474 10.409 19.814 1.00 86.38 126 ASP A O 1
ATOM 980 N N . ASN A 1 127 ? -25.148 10.483 21.287 1.00 87.19 127 ASN A N 1
ATOM 981 C CA . ASN A 1 127 ? -24.534 11.540 22.097 1.00 87.19 127 ASN A CA 1
ATOM 982 C C . ASN A 1 127 ? -23.330 11.081 22.943 1.00 87.19 127 ASN A C 1
ATOM 984 O O . ASN A 1 127 ? -22.647 11.938 23.499 1.00 87.19 127 ASN A O 1
ATOM 988 N N . ASN A 1 128 ? -23.094 9.776 23.079 1.00 91.25 128 ASN A N 1
ATOM 989 C CA . ASN A 1 128 ? -22.042 9.187 23.903 1.00 91.25 128 ASN A CA 1
ATOM 990 C C . ASN A 1 128 ? -20.864 8.659 23.066 1.00 91.25 128 ASN A C 1
ATOM 992 O O . ASN A 1 128 ? -19.767 8.551 23.614 1.00 91.25 128 ASN A O 1
ATOM 996 N N . TYR A 1 129 ? -21.057 8.377 21.770 1.00 95.00 129 TYR A N 1
ATOM 997 C CA . TYR A 1 129 ? -20.019 7.885 20.851 1.00 95.00 129 TYR A CA 1
ATOM 998 C C . TYR A 1 129 ? -19.443 9.015 19.986 1.00 95.00 129 TYR A C 1
ATOM 1000 O O . TYR A 1 129 ? -20.148 9.641 19.195 1.00 95.00 129 TYR A O 1
ATOM 1008 N N . PHE A 1 130 ? -18.132 9.230 20.068 1.00 95.62 130 PHE A N 1
ATOM 1009 C CA . PHE A 1 130 ? -17.413 10.270 19.338 1.00 95.62 130 PHE A CA 1
ATOM 1010 C C . PHE A 1 130 ? -16.270 9.668 18.524 1.00 95.62 130 PHE A C 1
ATOM 1012 O O . PHE A 1 130 ? -15.359 9.050 19.069 1.00 95.62 130 PHE A O 1
ATOM 1019 N N . LEU A 1 131 ? -16.291 9.884 17.209 1.00 95.88 131 LEU A N 1
ATOM 1020 C CA . LEU A 1 131 ? -15.178 9.530 16.330 1.00 95.88 131 LEU A CA 1
ATOM 1021 C C . LEU A 1 131 ? -14.244 10.725 16.129 1.00 95.88 131 LEU A C 1
ATOM 1023 O O . LEU A 1 131 ? -14.690 11.866 15.970 1.00 95.88 131 LEU A O 1
ATOM 1027 N N . SER A 1 132 ? -12.939 10.458 16.083 1.00 95.56 132 SER A N 1
ATOM 1028 C CA . SER A 1 132 ? -11.957 11.424 15.585 1.00 95.56 132 SER A CA 1
ATOM 1029 C C . SER A 1 132 ? -12.209 11.755 14.109 1.00 95.56 132 SER A C 1
ATOM 1031 O O . SER A 1 132 ? -12.887 11.022 13.394 1.00 95.56 132 SER A O 1
ATOM 1033 N N . SER A 1 133 ? -11.630 12.849 13.603 1.00 93.19 133 SER A N 1
ATOM 1034 C CA . SER A 1 133 ? -11.834 13.275 12.206 1.00 93.19 133 SER A CA 1
ATOM 1035 C C . SER A 1 133 ? -11.383 12.251 11.153 1.00 93.19 133 SER A C 1
ATOM 1037 O O . SER A 1 133 ? -11.804 12.328 10.004 1.00 93.19 133 SER A O 1
ATOM 1039 N N . ASP A 1 134 ? -10.486 11.341 11.528 1.00 93.00 134 ASP A N 1
ATOM 1040 C CA . ASP A 1 134 ? -9.948 10.250 10.709 1.00 93.00 134 ASP A CA 1
ATOM 1041 C C . ASP A 1 134 ? -10.542 8.875 11.072 1.00 93.00 134 ASP A C 1
ATOM 1043 O O . ASP A 1 134 ? -10.118 7.862 10.516 1.00 93.00 134 ASP A O 1
ATOM 1047 N N . ASN A 1 135 ? -11.514 8.837 11.992 1.00 95.75 135 ASN A N 1
ATOM 1048 C CA . ASN A 1 135 ? -12.133 7.637 12.561 1.00 95.75 135 ASN A CA 1
ATOM 1049 C C . ASN A 1 135 ? -11.149 6.650 13.220 1.00 95.75 135 ASN A C 1
ATOM 1051 O O . ASN A 1 135 ? -11.544 5.532 13.550 1.00 95.75 135 ASN A O 1
ATOM 1055 N N . ILE A 1 136 ? -9.881 7.029 13.430 1.00 95.12 136 ILE A N 1
ATOM 1056 C CA . ILE A 1 136 ? -8.878 6.175 14.084 1.00 95.12 136 ILE A CA 1
ATOM 1057 C C . ILE A 1 136 ? -9.253 5.934 15.547 1.00 95.12 136 ILE A C 1
ATOM 1059 O O . ILE A 1 136 ? -9.011 4.850 16.074 1.00 95.12 136 ILE A O 1
ATOM 1063 N N . GLN A 1 137 ? -9.851 6.924 16.208 1.00 95.25 137 GLN A N 1
ATOM 1064 C CA . GLN A 1 137 ? -10.234 6.841 17.610 1.00 95.25 137 GLN A CA 1
ATOM 1065 C C . GLN A 1 137 ? -11.749 6.870 17.749 1.00 95.25 137 GLN A C 1
ATOM 1067 O O . GLN A 1 137 ? -12.411 7.749 17.195 1.00 95.25 137 GLN A O 1
ATOM 1072 N N . LEU A 1 138 ? -12.264 5.921 18.525 1.00 96.50 138 LEU A N 1
ATOM 1073 C CA . LEU A 1 138 ? -13.624 5.925 19.035 1.00 96.50 138 LEU A CA 1
ATOM 1074 C C . LEU A 1 138 ? -13.578 6.213 20.533 1.00 96.50 138 LEU A C 1
ATOM 1076 O O . LEU A 1 138 ? -13.060 5.410 21.308 1.00 96.50 138 LEU A O 1
ATOM 1080 N N . GLU A 1 139 ? -14.121 7.352 20.935 1.00 96.06 139 GLU A N 1
ATOM 1081 C CA . GLU A 1 139 ? -14.346 7.707 22.329 1.00 96.06 139 GLU A CA 1
ATOM 1082 C C . GLU A 1 139 ? -15.800 7.414 22.707 1.00 96.06 139 GLU A C 1
ATOM 1084 O O . GLU A 1 139 ? -16.728 7.823 22.014 1.00 96.06 139 GLU A O 1
ATOM 1089 N N . ILE A 1 140 ? -15.991 6.712 23.819 1.00 96.12 140 ILE A N 1
ATOM 1090 C CA . ILE A 1 140 ? -17.291 6.460 24.435 1.00 96.12 140 ILE A CA 1
ATOM 1091 C C . ILE A 1 140 ? -17.288 7.173 25.781 1.00 96.12 140 ILE A C 1
ATOM 1093 O O . ILE A 1 140 ? -16.561 6.790 26.700 1.00 96.12 140 ILE A O 1
ATOM 1097 N N . SER A 1 141 ? -18.074 8.237 25.890 1.00 94.81 141 SER A N 1
ATOM 1098 C CA . SER A 1 141 ? -18.218 9.019 27.117 1.00 94.81 141 SER A CA 1
ATOM 1099 C C . SER A 1 141 ? -19.453 8.583 27.901 1.00 94.81 141 SER A C 1
ATOM 1101 O O . SER A 1 141 ? -20.435 8.157 27.305 1.00 94.81 141 SER A O 1
ATOM 1103 N N . ASN A 1 142 ? -19.418 8.735 29.228 1.00 93.31 142 ASN A N 1
ATOM 1104 C CA . ASN A 1 142 ? -20.520 8.349 30.112 1.00 93.31 142 ASN A CA 1
ATOM 1105 C C . ASN A 1 142 ? -20.973 6.896 29.879 1.00 93.31 142 ASN A C 1
ATOM 1107 O O . ASN A 1 142 ? -22.150 6.640 29.656 1.00 93.31 142 ASN A O 1
ATOM 1111 N N . VAL A 1 143 ? -20.014 5.967 29.916 1.00 94.75 143 VAL A N 1
ATOM 1112 C CA . VAL A 1 143 ? -20.233 4.555 29.568 1.00 94.75 143 VAL A CA 1
ATOM 1113 C C . VAL A 1 143 ? -21.363 3.929 30.400 1.00 94.75 143 VAL A C 1
ATOM 1115 O O . VAL A 1 143 ? -21.385 4.065 31.626 1.00 94.75 143 VAL A O 1
ATOM 1118 N N . GLU A 1 144 ? -22.256 3.195 29.744 1.00 94.00 144 GLU A N 1
ATOM 1119 C CA . GLU A 1 144 ? -23.409 2.493 30.316 1.00 94.00 144 GLU A CA 1
ATOM 1120 C C . GLU A 1 144 ? -23.307 0.974 30.097 1.00 94.00 144 GLU A C 1
ATOM 1122 O O . GLU A 1 144 ? -22.554 0.491 29.256 1.00 94.00 144 GLU A O 1
ATOM 1127 N N . ALA A 1 145 ? -24.092 0.179 30.832 1.00 93.31 145 ALA A N 1
ATOM 1128 C CA . ALA A 1 145 ? -24.037 -1.284 30.740 1.00 93.31 145 ALA A CA 1
ATOM 1129 C C . ALA A 1 145 ? -24.229 -1.840 29.308 1.00 93.31 145 ALA A C 1
ATOM 1131 O O . ALA A 1 145 ? -23.616 -2.852 28.959 1.00 93.31 145 ALA A O 1
ATOM 1132 N N . HIS A 1 146 ? -25.047 -1.183 28.473 1.00 92.81 146 HIS A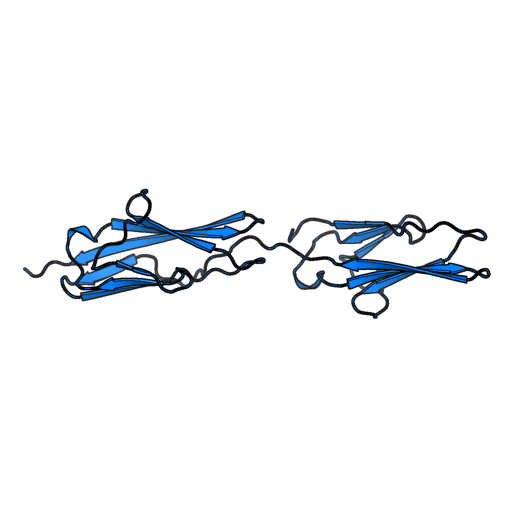 N 1
ATOM 1133 C CA . HIS A 1 146 ? -25.306 -1.593 27.082 1.00 92.81 146 HIS A CA 1
ATOM 1134 C C . HIS A 1 146 ? -24.155 -1.272 26.118 1.00 92.81 146 HIS A C 1
ATOM 1136 O O . HIS A 1 146 ? -24.158 -1.763 24.990 1.00 92.81 146 HIS A O 1
ATOM 1142 N N . ASP A 1 147 ? -23.154 -0.503 26.552 1.00 94.62 147 ASP A N 1
ATOM 1143 C CA . ASP A 1 147 ? -21.930 -0.261 25.786 1.00 94.62 147 ASP A CA 1
ATOM 1144 C C . ASP A 1 147 ? -20.968 -1.454 25.844 1.00 94.62 147 ASP A C 1
ATOM 1146 O O . ASP A 1 147 ? -20.013 -1.501 25.069 1.00 94.62 147 ASP A O 1
ATOM 1150 N N . SER A 1 148 ? -21.221 -2.438 26.716 1.00 96.19 148 SER A N 1
ATOM 1151 C CA . SER A 1 148 ? -20.523 -3.726 26.676 1.00 96.19 148 SER A CA 1
ATOM 1152 C C . SER A 1 148 ? -20.790 -4.428 25.350 1.00 96.19 148 SER A C 1
ATOM 1154 O O . SER A 1 148 ? -21.913 -4.409 24.847 1.00 96.19 148 SER A O 1
ATOM 1156 N N . GLY A 1 149 ? -19.779 -5.094 24.805 1.00 96.06 149 GLY A N 1
ATOM 1157 C CA . GLY A 1 149 ? -19.920 -5.801 23.539 1.00 96.06 149 GLY A CA 1
ATOM 1158 C C . GLY A 1 149 ? -18.607 -5.952 22.795 1.00 96.06 149 GLY A C 1
ATOM 1159 O O . GLY A 1 149 ? -17.519 -5.718 23.331 1.00 96.06 149 GLY A O 1
ATOM 1160 N N . THR A 1 150 ? -18.729 -6.370 21.540 1.00 97.62 150 THR A N 1
ATOM 1161 C CA . THR A 1 150 ? -17.594 -6.551 20.636 1.00 97.62 150 THR A CA 1
ATOM 1162 C C . THR A 1 150 ? -17.542 -5.394 19.653 1.00 97.62 150 THR A C 1
ATOM 1164 O O . THR A 1 150 ? -18.437 -5.229 18.824 1.00 97.62 150 THR A O 1
ATOM 1167 N N . TYR A 1 151 ? -16.474 -4.609 19.722 1.00 97.38 151 TYR A N 1
ATOM 1168 C CA . TYR A 1 151 ? -16.198 -3.529 18.785 1.00 97.38 151 TYR A CA 1
ATOM 1169 C C . TYR A 1 151 ? -15.165 -3.999 17.775 1.00 97.38 151 TYR A C 1
ATOM 1171 O O . TYR A 1 151 ? -14.097 -4.474 18.152 1.00 97.38 151 TYR A O 1
ATOM 1179 N 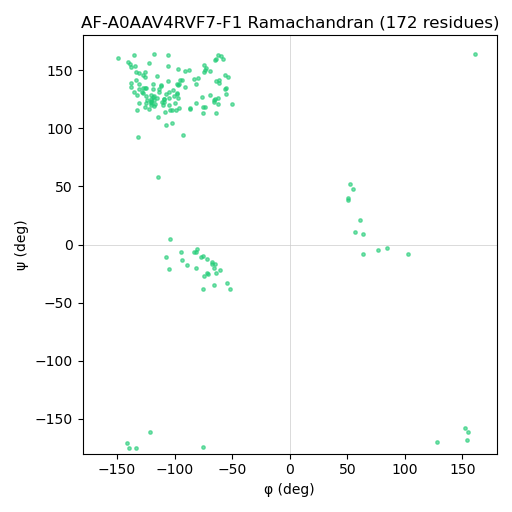N . VAL A 1 152 ? -15.458 -3.846 16.490 1.00 97.06 152 VAL A N 1
ATOM 1180 C CA . VAL A 1 152 ? -14.521 -4.189 15.420 1.00 97.06 152 VAL A CA 1
ATOM 1181 C C . VAL A 1 152 ? -14.249 -2.943 14.611 1.00 97.06 152 VAL A C 1
ATOM 1183 O O . VAL A 1 152 ? -15.170 -2.350 14.057 1.00 97.06 152 VAL A O 1
ATOM 1186 N N . CYS A 1 153 ? -12.987 -2.548 14.517 1.00 96.44 153 CYS A N 1
ATOM 1187 C CA . CYS A 1 153 ? -12.594 -1.537 13.554 1.00 96.44 153 CYS A CA 1
ATOM 1188 C C . CYS A 1 153 ? -12.056 -2.209 12.291 1.00 96.44 153 CYS A C 1
ATOM 1190 O O . CYS A 1 153 ? -11.307 -3.186 12.363 1.00 96.44 153 CYS A O 1
ATOM 1192 N N . ILE A 1 154 ? -12.434 -1.684 11.130 1.00 97.44 154 ILE A N 1
ATOM 1193 C CA . ILE A 1 154 ? -12.046 -2.222 9.826 1.00 97.44 154 ILE A CA 1
ATOM 1194 C C . ILE A 1 154 ? -11.331 -1.120 9.053 1.00 97.44 154 ILE A C 1
ATOM 1196 O O . ILE A 1 154 ? -11.927 -0.097 8.716 1.00 97.44 154 ILE A O 1
ATOM 1200 N N . ALA A 1 155 ? -10.053 -1.342 8.750 1.00 98.19 155 ALA A N 1
ATOM 1201 C CA . ALA A 1 155 ? -9.229 -0.459 7.936 1.00 98.19 155 ALA A CA 1
ATOM 1202 C C . ALA A 1 155 ? -9.201 -0.977 6.496 1.00 98.19 155 ALA A C 1
ATOM 1204 O O . ALA A 1 155 ? -8.845 -2.130 6.257 1.00 98.19 155 ALA A O 1
ATOM 1205 N N . THR A 1 156 ? -9.551 -0.128 5.530 1.00 98.12 156 THR A N 1
ATOM 1206 C CA . THR A 1 156 ? -9.663 -0.514 4.114 1.00 98.12 156 THR A CA 1
ATOM 1207 C C . THR A 1 156 ? -8.927 0.460 3.202 1.00 98.12 156 THR A C 1
ATOM 1209 O O . THR A 1 156 ? -9.027 1.675 3.357 1.00 98.12 156 THR A O 1
ATOM 1212 N N . ASN A 1 157 ? -8.216 -0.071 2.207 1.00 97.69 157 ASN A N 1
ATOM 1213 C CA . ASN A 1 157 ? -7.726 0.682 1.057 1.00 97.69 157 ASN A CA 1
ATOM 1214 C C . ASN A 1 157 ? -7.876 -0.148 -0.235 1.00 97.69 157 ASN A C 1
ATOM 1216 O O . ASN A 1 157 ? -8.426 -1.246 -0.238 1.00 97.69 157 ASN A O 1
ATOM 1220 N N . VAL A 1 158 ? -7.378 0.364 -1.363 1.00 96.81 158 VAL A N 1
ATOM 1221 C CA . VAL A 1 158 ? -7.492 -0.322 -2.668 1.00 96.81 158 VAL A CA 1
ATOM 1222 C C . VAL A 1 158 ? -6.676 -1.620 -2.777 1.00 96.81 158 VAL A C 1
ATOM 1224 O O . VAL A 1 158 ? -6.884 -2.384 -3.716 1.00 96.81 158 VAL A O 1
ATOM 1227 N N . ALA A 1 159 ? -5.733 -1.861 -1.864 1.00 95.62 159 ALA A N 1
ATOM 1228 C CA . ALA A 1 159 ? -4.921 -3.074 -1.818 1.00 95.62 159 ALA A CA 1
ATOM 1229 C C . ALA A 1 159 ? -5.507 -4.159 -0.902 1.00 95.62 159 ALA A C 1
ATOM 1231 O O . ALA A 1 159 ? -5.062 -5.303 -0.980 1.00 95.62 159 ALA A O 1
ATOM 1232 N N . GLY A 1 160 ? -6.492 -3.831 -0.061 1.00 96.75 160 GLY A N 1
ATOM 1233 C CA . GLY A 1 160 ? -7.174 -4.802 0.788 1.00 96.75 160 GLY A CA 1
ATOM 1234 C C . GLY A 1 160 ? -7.791 -4.186 2.039 1.00 96.75 160 GLY A C 1
ATOM 1235 O O . GLY A 1 160 ? -7.979 -2.973 2.139 1.00 96.75 160 GLY A O 1
ATOM 1236 N N . SER A 1 161 ? -8.075 -5.046 3.010 1.00 97.31 161 SER A N 1
ATOM 1237 C CA . SER A 1 161 ? -8.641 -4.678 4.304 1.00 97.31 161 SER A CA 1
ATOM 1238 C C . SER A 1 161 ? -7.979 -5.459 5.436 1.00 97.31 161 SER A C 1
ATOM 1240 O O . SER A 1 161 ? -7.461 -6.557 5.233 1.00 97.31 161 SER A O 1
ATOM 1242 N N . SER A 1 162 ? -8.014 -4.889 6.632 1.00 97.19 162 SER A N 1
ATOM 1243 C CA . SER A 1 162 ? -7.614 -5.527 7.883 1.00 97.19 162 SER A CA 1
ATOM 1244 C C . SER A 1 162 ? -8.596 -5.110 8.971 1.00 97.19 162 SER A C 1
ATOM 1246 O O . SER A 1 162 ? -9.259 -4.079 8.840 1.00 97.19 162 SER A O 1
ATOM 1248 N N . GLU A 1 163 ? -8.708 -5.898 10.030 1.00 95.62 163 GLU A N 1
ATOM 1249 C CA . GLU A 1 163 ? -9.647 -5.649 11.120 1.00 95.62 163 GLU A CA 1
ATOM 1250 C C . GLU A 1 163 ? -8.999 -5.921 12.476 1.00 95.62 163 GLU A C 1
ATOM 1252 O O . GLU A 1 163 ? -8.062 -6.717 12.591 1.00 95.62 163 GLU A O 1
ATOM 1257 N N . LYS A 1 164 ? -9.491 -5.234 13.506 1.00 94.88 164 LYS A N 1
ATOM 1258 C CA . LYS A 1 164 ? -9.090 -5.446 14.896 1.00 94.88 164 LYS A CA 1
ATOM 1259 C C . LYS A 1 164 ? -10.332 -5.462 15.772 1.00 94.88 164 LYS A C 1
ATOM 1261 O O . LYS A 1 164 ? -11.173 -4.570 15.687 1.00 94.88 164 LYS A O 1
ATOM 1266 N N . GLU A 1 165 ? -10.402 -6.478 16.620 1.00 95.56 165 GLU A N 1
ATOM 1267 C CA . GLU A 1 165 ? -11.473 -6.678 17.589 1.00 95.56 165 GLU A CA 1
ATOM 1268 C C . GLU A 1 165 ? -11.066 -6.164 18.978 1.00 95.56 165 GLU A C 1
ATOM 1270 O O . GLU A 1 165 ? -9.943 -6.398 19.446 1.00 95.56 165 GLU A O 1
ATOM 1275 N N . PHE A 1 166 ? -12.008 -5.493 19.636 1.00 96.44 166 PHE A N 1
ATOM 1276 C CA . PHE A 1 166 ? -11.962 -5.055 21.022 1.00 96.44 166 PHE A CA 1
ATOM 1277 C C . PHE A 1 166 ? -13.176 -5.620 21.762 1.00 96.44 166 PHE A C 1
ATOM 1279 O O . PHE A 1 166 ? -14.321 -5.383 21.382 1.00 96.44 166 PHE A O 1
ATOM 1286 N N . ILE A 1 167 ? -12.925 -6.337 22.847 1.00 96.62 167 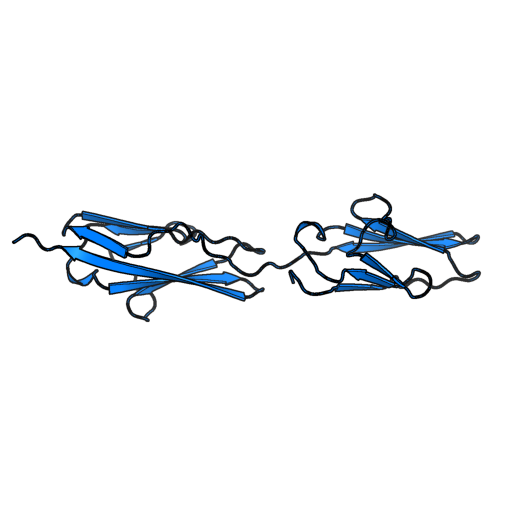ILE A N 1
ATOM 1287 C CA . ILE A 1 167 ? -13.941 -6.836 23.767 1.00 96.62 167 ILE A CA 1
ATOM 1288 C C . ILE A 1 167 ? -14.032 -5.836 24.915 1.00 96.62 167 ILE A C 1
ATOM 1290 O O . ILE A 1 167 ? -13.052 -5.630 25.637 1.00 96.62 167 ILE A O 1
ATOM 1294 N N . VAL A 1 168 ? -15.197 -5.214 25.067 1.00 96.75 168 VAL A N 1
ATOM 1295 C CA . VAL A 1 168 ? -15.457 -4.204 26.094 1.00 96.75 168 VAL A CA 1
ATOM 1296 C C . VAL A 1 168 ? -16.405 -4.771 27.140 1.00 96.75 168 VAL A C 1
ATOM 1298 O O . VAL A 1 168 ? -17.504 -5.220 26.813 1.00 96.75 168 VAL A O 1
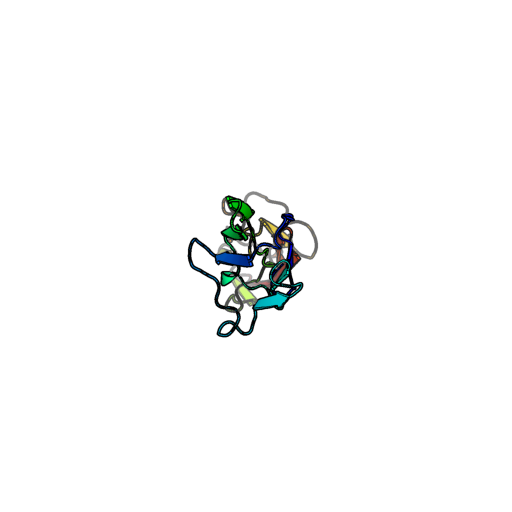ATOM 1301 N N . ASP A 1 169 ? -15.978 -4.716 28.399 1.00 96.44 169 ASP A N 1
ATOM 1302 C CA . ASP A 1 169 ? -16.760 -5.114 29.569 1.00 96.44 169 ASP A CA 1
ATOM 1303 C C . ASP A 1 169 ? -17.006 -3.906 30.483 1.00 96.44 169 ASP A C 1
ATOM 1305 O O . ASP A 1 169 ? -16.059 -3.264 30.959 1.00 96.44 169 ASP A O 1
ATOM 1309 N N . VAL A 1 170 ? -18.278 -3.578 30.721 1.00 95.94 170 VAL A N 1
ATOM 1310 C CA . VAL A 1 170 ? -18.672 -2.453 31.576 1.00 95.94 170 VAL A CA 1
ATOM 1311 C C . VAL A 1 170 ? -19.040 -2.952 32.969 1.00 95.94 170 VAL A C 1
ATOM 1313 O O . VAL A 1 170 ? -20.033 -3.650 33.169 1.00 95.94 170 VAL A O 1
ATOM 1316 N N . MET A 1 171 ? -18.268 -2.537 33.971 1.00 92.25 171 MET A N 1
ATOM 1317 C CA . MET A 1 171 ? -18.509 -2.904 35.364 1.00 92.25 171 MET A CA 1
ATOM 1318 C C . MET A 1 171 ? -19.498 -1.949 36.035 1.00 92.25 171 MET A C 1
ATOM 1320 O O . MET A 1 171 ? -19.200 -0.766 36.247 1.00 92.25 171 MET A O 1
ATOM 1324 N N . CYS A 1 172 ? -20.643 -2.498 36.442 1.00 82.25 172 CYS A N 1
ATOM 1325 C CA . CYS A 1 172 ? -21.658 -1.796 37.223 1.00 82.25 172 CYS A CA 1
ATOM 1326 C C . CYS A 1 172 ? -21.179 -1.513 38.656 1.00 82.25 172 CYS A C 1
ATOM 1328 O O . CYS A 1 172 ? -20.423 -2.294 39.245 1.00 82.25 172 CYS A O 1
ATOM 1330 N N . LYS A 1 173 ? -21.650 -0.414 39.255 1.00 66.06 173 LYS A N 1
ATOM 1331 C CA . LYS A 1 173 ? -21.503 -0.204 40.707 1.00 66.06 173 LYS A CA 1
ATOM 1332 C C . LYS A 1 173 ? -22.603 -0.977 41.446 1.00 66.06 173 LYS A C 1
ATOM 1334 O O . LYS A 1 173 ? -23.780 -0.742 41.193 1.00 66.06 173 LYS A O 1
ATOM 1339 N N . PHE A 1 174 ? -22.202 -1.887 42.337 1.00 58.50 174 PHE A N 1
ATOM 1340 C CA . PHE A 1 174 ? -23.092 -2.590 43.273 1.00 58.50 174 PHE A CA 1
ATOM 1341 C C . PHE A 1 174 ? -23.529 -1.693 44.435 1.00 58.50 174 PHE A C 1
ATOM 1343 O O . PHE A 1 174 ? -22.702 -0.858 44.876 1.00 58.50 174 PHE A O 1
#

Solvent-accessible surface area (backbone atoms only — not comparable to full-atom values): 9719 Å² total; per-residue (Å²): 76,52,65,38,60,52,76,49,72,51,88,79,83,58,83,68,76,45,52,49,47,49,24,46,77,87,38,75,60,58,51,92,80,33,93,50,40,48,72,40,78,85,45,36,30,42,34,34,58,56,31,40,74,85,71,36,46,45,36,34,38,34,40,37,43,95,89,46,74,49,76,48,79,45,82,43,78,47,32,31,45,30,44,65,59,81,85,58,79,40,71,47,78,46,48,58,69,32,73,47,77,49,72,55,58,63,47,39,32,59,73,44,52,48,50,53,25,46,74,88,38,75,58,79,76,56,98,41,49,43,66,44,100,70,43,38,35,41,37,35,45,62,33,46,71,82,71,34,46,44,37,35,36,39,32,36,39,95,58,35,65,34,73,49,66,33,42,37,44,49,45,74,88,130

Foldseek 3Di:
DFQAKDKAFAPDADPPGWQKWKDFPNHTDDCVPPVQWDADPNRGMIMGHGDDQVNFGKMKMWTDDPVGIDIDIDGDGDWFWKDWDPVFDQEDEEEAQAKDKHFTDIDTVVFWQKFKDWQRHGDDDDPQWDADPRSRMIMGGRDDQVNFGKMKMWTGDPVGIDIGIHGYGYDYDD

Sequence (174 aa):
MENFPFVLICPFSAYPTPQFTWMKEGQILNAAINPYVVITDGGKRLEVKHAQAEHAGKYTCIAKNEAGESRKDFLIDILVPPSMDSDLTSQLTVHENGSLILNCSATGNPFPSIIWLKDGNELELDNNYFLSSDNIQLEISNVEAHDSGTYVCIATNVAGSSEKEFIVDVMCKF

Secondary structure (DSSP, 8-state):
-TTS-EEEE-----SSPPEEEEEETTEE--TTT-TTEEEEGGGTEEEESS--GGG-EEEEEEEEETTEEEEEEEEE---EEEEE-TTS-SEEEEETT-EEEEE--EEEESPPEEEEEETTEE----SSEEE-TTSSEEEEES--GGG-EEEEEEEEETTEEEEEEEEEEEEPP-

Mean predicted aligned error: 5.4 Å

Radius of gyration: 25.41 Å; Cα contacts (8 Å, |Δi|>4): 384; chains: 1; bounding box: 50×23×80 Å